Protein AF-A0A1M5SF72-F1 (afdb_monomer)

Structure (mmCIF, N/CA/C/O backbone):
data_AF-A0A1M5SF72-F1
#
_entry.id   AF-A0A1M5SF72-F1
#
loop_
_atom_site.group_PDB
_atom_site.id
_atom_site.type_symbol
_atom_site.label_atom_id
_atom_site.label_alt_id
_atom_site.label_comp_id
_atom_site.label_asym_id
_atom_site.label_entity_id
_atom_site.label_seq_id
_atom_site.pdbx_PDB_ins_code
_atom_site.Cartn_x
_atom_site.Cartn_y
_atom_site.Cartn_z
_atom_site.occupancy
_atom_site.B_iso_or_equiv
_atom_site.auth_seq_id
_atom_site.auth_comp_id
_atom_site.auth_asym_id
_atom_site.auth_atom_id
_atom_site.pdbx_PDB_model_num
ATOM 1 N N . MET A 1 1 ? 47.174 28.081 -40.139 1.00 50.22 1 MET A N 1
ATOM 2 C CA . MET A 1 1 ? 46.535 26.796 -39.757 1.00 50.22 1 MET A CA 1
ATOM 3 C C . MET A 1 1 ? 47.147 26.186 -38.480 1.00 50.22 1 MET A C 1
ATOM 5 O O . MET A 1 1 ? 47.546 25.034 -38.494 1.00 50.22 1 MET A O 1
ATOM 9 N N . LYS A 1 2 ? 47.250 26.930 -37.363 1.00 46.59 2 LYS A N 1
ATOM 10 C CA . LYS A 1 2 ? 47.707 26.381 -36.056 1.00 46.59 2 LYS A CA 1
ATOM 11 C C . LYS A 1 2 ? 46.958 26.955 -34.836 1.00 46.59 2 LYS A C 1
ATOM 13 O O . LYS A 1 2 ? 47.330 26.683 -33.706 1.00 46.59 2 LYS A O 1
ATOM 18 N N . LYS A 1 3 ? 45.899 27.749 -35.053 1.00 46.41 3 LYS A N 1
ATOM 19 C CA . LYS A 1 3 ? 45.113 28.402 -33.983 1.00 46.41 3 LYS A CA 1
ATOM 20 C C . LYS A 1 3 ? 43.663 27.903 -33.884 1.00 46.41 3 LYS A C 1
ATOM 22 O O . LYS A 1 3 ? 42.947 28.290 -32.973 1.00 46.41 3 LYS A O 1
ATOM 27 N N . ILE A 1 4 ? 43.243 27.023 -34.798 1.00 53.66 4 ILE A N 1
ATOM 28 C CA . ILE A 1 4 ? 41.869 26.492 -34.849 1.00 53.66 4 ILE A CA 1
ATOM 29 C C . ILE A 1 4 ? 41.732 25.242 -33.957 1.00 53.66 4 ILE A C 1
ATOM 31 O O . ILE A 1 4 ? 40.676 25.011 -33.378 1.00 53.66 4 ILE A O 1
ATOM 35 N N . SER A 1 5 ? 42.821 24.491 -33.742 1.00 54.59 5 SER A N 1
ATOM 36 C CA . SER A 1 5 ? 42.805 23.276 -32.911 1.00 54.59 5 SER A CA 1
ATOM 37 C C . SER A 1 5 ? 42.527 23.543 -31.426 1.00 54.59 5 SER A C 1
ATOM 39 O O . SER A 1 5 ? 41.985 22.675 -30.749 1.00 54.59 5 SER A O 1
ATOM 41 N N . LEU A 1 6 ? 42.841 24.743 -30.918 1.00 52.62 6 LEU A N 1
ATOM 42 C CA . LEU A 1 6 ? 42.617 25.092 -29.508 1.00 52.62 6 LEU A CA 1
ATOM 43 C C . LEU A 1 6 ? 41.136 25.391 -29.203 1.00 52.62 6 LEU A C 1
ATOM 45 O O . LEU A 1 6 ? 40.661 25.130 -28.103 1.00 52.62 6 LEU A O 1
ATOM 49 N N . VAL A 1 7 ? 40.387 25.896 -30.189 1.00 56.03 7 VAL A N 1
ATOM 50 C CA . VAL A 1 7 ? 38.972 26.275 -30.024 1.00 56.03 7 VAL A CA 1
ATOM 51 C C . VAL A 1 7 ? 38.068 25.039 -30.015 1.00 56.03 7 VAL A C 1
ATOM 53 O O . VAL A 1 7 ? 37.113 24.977 -29.247 1.00 56.03 7 VAL A O 1
ATOM 56 N N . VAL A 1 8 ? 38.403 24.009 -30.799 1.00 56.78 8 VAL A N 1
ATOM 57 C CA . VAL A 1 8 ? 37.638 22.749 -30.841 1.00 56.78 8 VAL A CA 1
ATOM 58 C C . VAL A 1 8 ? 37.793 21.952 -29.539 1.00 56.78 8 VAL A C 1
ATOM 60 O O . VAL A 1 8 ? 36.818 21.382 -29.053 1.00 56.78 8 VAL A O 1
ATOM 63 N N . ALA A 1 9 ? 38.977 21.976 -28.916 1.00 56.59 9 ALA A N 1
ATOM 64 C CA . ALA A 1 9 ? 39.211 21.324 -27.624 1.00 56.59 9 ALA A CA 1
ATOM 65 C C . ALA A 1 9 ? 38.396 21.959 -26.477 1.00 56.59 9 ALA A C 1
ATOM 67 O O . ALA A 1 9 ? 37.961 21.255 -25.566 1.00 56.59 9 ALA A O 1
ATOM 68 N N . LEU A 1 10 ? 38.115 23.267 -26.554 1.00 52.72 10 LEU A N 1
ATOM 69 C CA . LEU A 1 10 ? 37.329 23.984 -25.546 1.00 52.72 10 LEU A CA 1
ATOM 70 C C . LEU A 1 10 ? 35.833 23.615 -25.588 1.00 52.72 10 LEU A C 1
ATOM 72 O O . LEU A 1 10 ? 35.188 23.527 -24.545 1.00 52.72 10 LEU A O 1
ATOM 76 N N . PHE A 1 11 ? 35.279 23.328 -26.772 1.00 53.66 11 PHE A N 1
ATOM 77 C CA . PHE A 1 11 ? 33.871 22.929 -26.914 1.00 53.66 11 PHE A CA 1
ATOM 78 C C . PHE A 1 11 ? 33.596 21.483 -26.472 1.00 53.66 11 PHE A C 1
ATOM 80 O O . PHE A 1 11 ? 32.497 21.188 -26.002 1.00 53.66 11 PHE A O 1
ATOM 87 N N . VAL A 1 12 ? 34.585 20.586 -26.552 1.00 54.41 12 VAL A N 1
ATOM 88 C CA . VAL A 1 12 ? 34.441 19.192 -26.088 1.00 54.41 12 VAL A CA 1
ATOM 89 C C . VAL A 1 12 ? 34.401 19.107 -24.553 1.00 54.41 12 VAL A C 1
ATOM 91 O O . VAL A 1 12 ? 33.684 18.268 -24.008 1.00 54.41 12 VAL A O 1
ATOM 94 N N . ALA A 1 13 ? 35.070 20.020 -23.839 1.00 52.66 13 ALA A N 1
ATOM 95 C CA . ALA A 1 13 ? 35.064 20.056 -22.373 1.00 52.66 13 ALA A CA 1
ATOM 96 C C . ALA A 1 13 ? 33.701 20.465 -21.769 1.00 52.66 13 ALA A C 1
ATOM 98 O O . ALA A 1 13 ? 33.326 19.981 -20.701 1.00 52.66 13 ALA A O 1
ATOM 99 N N . ILE A 1 14 ? 32.918 21.303 -22.460 1.00 52.41 14 ILE A N 1
ATOM 100 C CA . ILE A 1 14 ? 31.625 21.808 -21.953 1.00 52.41 14 ILE A CA 1
ATOM 101 C C . ILE A 1 14 ? 30.500 20.762 -22.113 1.00 52.41 14 ILE A C 1
ATOM 103 O O . ILE A 1 14 ? 29.508 20.786 -21.383 1.00 52.41 14 ILE A O 1
ATOM 107 N N . GLY A 1 15 ? 30.659 19.780 -23.009 1.00 48.19 15 GLY A N 1
ATOM 108 C CA . GLY A 1 15 ? 29.667 18.719 -23.230 1.00 48.19 15 GLY A CA 1
ATOM 109 C C . GLY A 1 15 ? 29.590 17.655 -22.124 1.00 48.19 15 GLY A C 1
ATOM 110 O O . GLY A 1 15 ? 28.577 16.963 -22.016 1.00 48.19 15 GLY A O 1
ATOM 111 N N . ALA A 1 16 ? 30.624 17.526 -21.282 1.00 51.41 16 ALA A N 1
ATOM 112 C CA . ALA A 1 16 ? 30.751 16.425 -20.320 1.00 51.41 16 ALA A CA 1
ATOM 113 C C . ALA A 1 16 ? 29.865 16.559 -19.062 1.00 51.41 16 ALA A C 1
ATOM 115 O O . ALA A 1 16 ? 29.587 15.559 -18.404 1.00 51.41 16 ALA A O 1
ATOM 116 N N . PHE A 1 17 ? 29.353 17.754 -18.747 1.00 51.38 17 PHE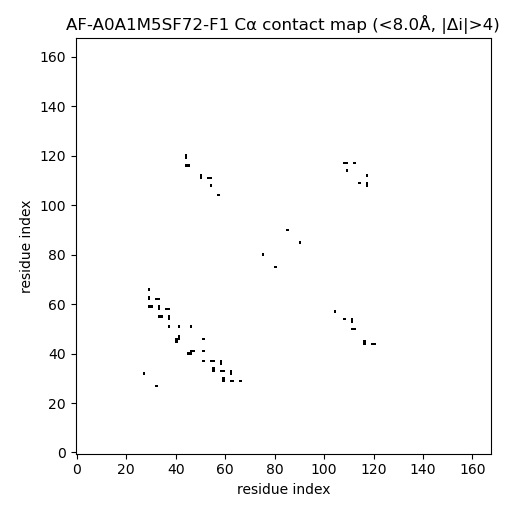 A N 1
ATOM 117 C CA . PHE A 1 17 ? 28.511 17.984 -17.558 1.00 51.38 17 PHE A CA 1
ATOM 118 C C . PHE A 1 17 ? 27.001 18.019 -17.850 1.00 51.38 17 PHE A C 1
ATOM 120 O O . PHE A 1 17 ? 26.194 18.258 -16.953 1.00 51.38 17 PHE A O 1
ATOM 127 N N . ALA A 1 18 ? 26.574 17.733 -19.085 1.00 50.59 18 ALA A N 1
ATOM 128 C CA . ALA A 1 18 ? 25.157 17.778 -19.459 1.00 50.59 18 ALA A CA 1
ATOM 129 C C . ALA A 1 18 ? 24.316 16.600 -18.919 1.00 50.59 18 ALA A C 1
ATOM 131 O O . ALA A 1 18 ? 23.093 16.578 -19.105 1.00 50.59 18 ALA A O 1
ATOM 132 N N . GLN A 1 19 ? 24.919 15.632 -18.216 1.00 54.12 19 GLN A N 1
ATOM 133 C CA . GLN A 1 19 ? 24.166 14.614 -17.488 1.00 54.12 19 GLN A CA 1
ATOM 134 C C . GLN A 1 19 ? 23.541 15.255 -16.242 1.00 54.12 19 GLN A C 1
ATOM 136 O O . GLN A 1 19 ? 24.078 15.161 -15.144 1.00 54.12 19 GLN A O 1
ATOM 141 N N . LYS A 1 20 ? 22.389 15.919 -16.433 1.00 45.91 20 LYS A N 1
ATOM 142 C CA . LYS A 1 20 ? 21.495 16.410 -15.374 1.00 45.91 20 LYS A CA 1
ATOM 143 C C . LYS A 1 20 ? 21.295 15.301 -14.336 1.00 45.91 20 LYS A C 1
ATOM 145 O O . LYS A 1 20 ? 20.433 14.434 -14.498 1.00 45.91 20 LYS A O 1
ATOM 150 N N . GLN A 1 21 ? 22.079 15.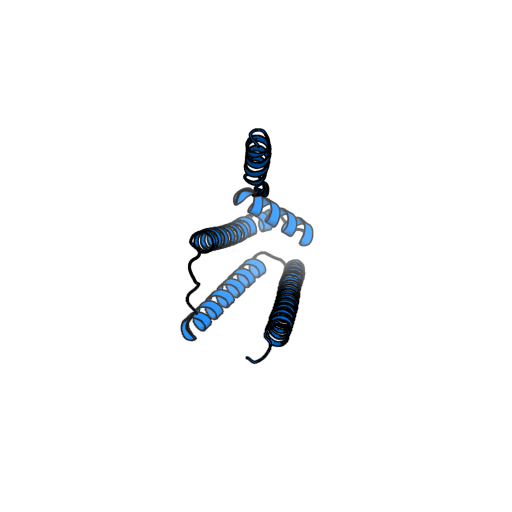328 -13.261 1.00 50.41 21 GLN A N 1
ATOM 151 C CA . GLN A 1 21 ? 21.725 14.645 -12.032 1.00 50.41 21 GLN A CA 1
ATOM 152 C C . GLN A 1 21 ? 20.472 15.356 -11.535 1.00 50.41 21 GLN A C 1
ATOM 154 O O . GLN A 1 21 ? 20.515 16.491 -11.068 1.00 50.41 21 GLN A O 1
ATOM 159 N N . HIS A 1 22 ? 19.315 14.731 -11.744 1.00 51.47 22 HIS A N 1
ATOM 160 C CA . HIS A 1 22 ? 18.107 15.179 -11.075 1.00 51.47 22 HIS A CA 1
ATOM 161 C C . HIS A 1 22 ? 18.400 15.150 -9.571 1.00 51.47 22 HIS A C 1
ATOM 163 O O . HIS A 1 22 ? 18.799 14.083 -9.094 1.00 51.47 22 HIS A O 1
ATOM 169 N N . PRO A 1 23 ? 18.233 16.263 -8.832 1.00 49.31 23 PRO A N 1
ATOM 170 C CA . PRO A 1 23 ? 18.438 16.250 -7.392 1.00 49.31 23 PRO A CA 1
ATOM 171 C C . PRO A 1 23 ? 17.573 15.132 -6.809 1.00 49.31 23 PRO A C 1
ATOM 173 O O . PRO A 1 23 ? 16.362 15.077 -7.060 1.00 49.31 23 PRO A O 1
ATOM 176 N N . GLN A 1 24 ? 18.215 14.190 -6.113 1.00 57.78 24 GLN A N 1
ATOM 177 C CA . GLN A 1 24 ? 17.522 13.171 -5.334 1.00 57.78 24 GLN A CA 1
ATOM 178 C C . GLN A 1 24 ? 16.675 13.936 -4.322 1.00 57.78 24 GLN A C 1
ATOM 180 O O . GLN A 1 24 ? 17.204 14.531 -3.390 1.00 57.78 24 GLN A O 1
ATOM 185 N N . LYS A 1 25 ? 15.362 14.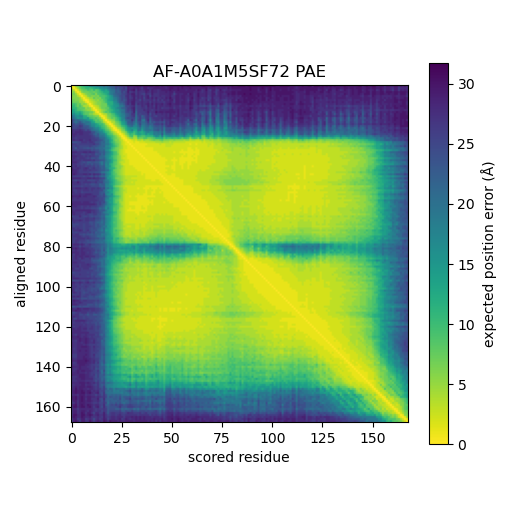007 -4.557 1.00 61.84 25 LYS A N 1
ATOM 186 C CA . LYS A 1 25 ? 14.443 14.579 -3.575 1.00 61.84 25 LYS A CA 1
ATOM 187 C C . LYS A 1 25 ? 14.633 13.801 -2.280 1.00 61.84 25 LYS A C 1
ATOM 189 O O . LYS A 1 25 ? 14.556 12.572 -2.322 1.00 61.84 25 LYS A O 1
ATOM 194 N N . GLU A 1 26 ? 14.852 14.499 -1.171 1.00 68.94 26 GLU A N 1
ATOM 195 C CA . GLU A 1 26 ? 14.899 13.858 0.138 1.00 68.94 26 GLU A CA 1
ATOM 196 C C . GLU A 1 26 ? 13.628 13.031 0.338 1.00 68.94 26 GLU A C 1
ATOM 198 O O . GLU A 1 26 ? 12.499 13.509 0.176 1.00 68.94 26 GLU A O 1
ATOM 203 N N . THR A 1 27 ? 13.813 11.740 0.595 1.00 80.75 27 THR A N 1
ATOM 204 C CA . THR A 1 27 ? 12.708 10.818 0.825 1.00 80.75 27 THR A CA 1
ATOM 205 C C . THR A 1 27 ? 12.510 10.654 2.318 1.00 80.75 27 THR A C 1
ATOM 207 O O . THR A 1 27 ? 13.453 10.299 3.016 1.00 80.75 27 THR A O 1
ATOM 210 N N . PHE A 1 28 ? 11.278 10.836 2.790 1.00 88.12 28 PHE A N 1
ATOM 211 C CA . PHE A 1 28 ? 10.921 10.561 4.182 1.00 88.12 28 PHE A CA 1
ATOM 212 C C . PHE A 1 28 ? 11.296 9.134 4.613 1.00 88.12 28 PHE A C 1
ATOM 214 O O . PHE A 1 28 ? 11.220 8.194 3.806 1.00 88.12 28 PHE A O 1
ATOM 221 N N . THR A 1 29 ? 11.624 8.967 5.897 1.00 92.62 29 THR A N 1
ATOM 222 C CA . THR A 1 29 ? 11.848 7.651 6.515 1.00 92.62 29 THR A CA 1
ATOM 223 C C . THR A 1 29 ? 10.550 6.832 6.557 1.00 92.62 29 THR A C 1
ATOM 225 O O . THR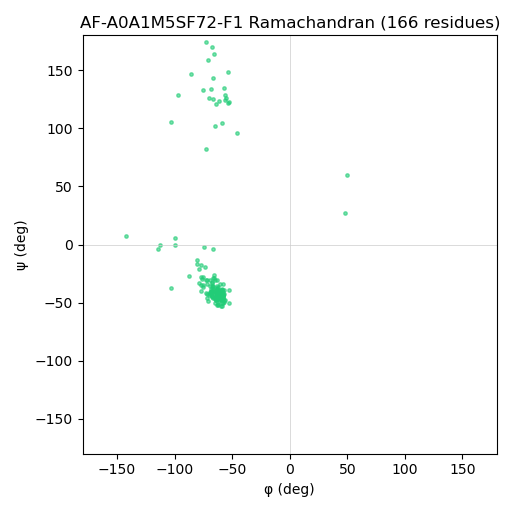 A 1 29 ? 9.449 7.368 6.391 1.00 92.62 29 THR A O 1
ATOM 228 N N . ALA A 1 30 ? 10.651 5.516 6.772 1.00 93.00 30 ALA A N 1
ATOM 229 C CA . ALA A 1 30 ? 9.475 4.649 6.898 1.00 93.00 30 ALA A CA 1
ATOM 230 C C . ALA A 1 30 ? 8.557 5.081 8.058 1.00 93.00 30 ALA A C 1
ATOM 232 O O . ALA A 1 30 ? 7.332 5.098 7.917 1.00 93.00 30 ALA A O 1
ATOM 233 N N . GLU A 1 31 ? 9.139 5.519 9.173 1.00 93.19 31 GLU A N 1
ATOM 234 C CA . GLU A 1 31 ? 8.402 6.034 10.330 1.00 93.19 31 GLU A CA 1
ATOM 235 C C . GLU A 1 31 ? 7.679 7.345 10.010 1.00 93.19 31 GLU A C 1
ATOM 237 O O . GLU A 1 31 ? 6.479 7.464 10.258 1.00 93.19 31 GLU A O 1
ATOM 242 N N . GLN A 1 32 ? 8.357 8.298 9.362 1.00 94.62 32 GLN A N 1
ATOM 243 C CA . GLN A 1 32 ? 7.746 9.561 8.934 1.00 94.62 32 GLN A CA 1
ATOM 244 C C . GLN A 1 32 ? 6.598 9.327 7.943 1.00 94.62 32 GLN A C 1
ATOM 246 O O . GLN A 1 32 ? 5.534 9.941 8.056 1.00 94.62 32 GLN A O 1
ATOM 251 N N . LYS A 1 33 ? 6.772 8.401 6.990 1.00 94.81 33 LYS A N 1
ATOM 252 C CA . LYS A 1 33 ? 5.717 7.996 6.044 1.00 94.81 33 LYS A CA 1
ATOM 253 C C . LYS A 1 33 ? 4.522 7.384 6.768 1.00 94.81 33 LYS A C 1
ATOM 255 O O . LYS A 1 33 ? 3.383 7.736 6.457 1.00 94.81 33 LYS A O 1
ATOM 260 N N . THR A 1 34 ? 4.780 6.511 7.739 1.00 96.56 34 THR A N 1
ATOM 261 C CA . THR A 1 34 ? 3.747 5.888 8.574 1.00 96.56 34 THR A CA 1
ATOM 262 C C . THR A 1 34 ? 2.966 6.949 9.333 1.00 96.56 34 THR A C 1
ATOM 264 O O . THR A 1 34 ? 1.745 7.017 9.210 1.00 96.56 34 THR A O 1
ATOM 267 N N . GLN A 1 35 ? 3.661 7.835 10.048 1.00 96.38 35 GLN A N 1
ATOM 268 C CA . GLN A 1 35 ? 3.039 8.896 10.831 1.00 96.38 35 GLN A CA 1
ATOM 269 C C . GLN A 1 35 ? 2.191 9.819 9.950 1.00 96.38 35 GLN A C 1
ATOM 271 O O . GLN A 1 35 ? 1.053 10.136 10.294 1.00 96.38 35 GLN A O 1
ATOM 276 N N . LEU A 1 36 ? 2.708 10.220 8.787 1.00 97.06 36 LEU A N 1
ATOM 277 C CA . LEU A 1 36 ? 1.993 11.077 7.846 1.00 97.06 36 LEU A CA 1
ATOM 278 C C . LEU A 1 36 ? 0.738 10.395 7.291 1.00 97.06 36 LEU A C 1
ATOM 280 O O . LEU A 1 36 ? -0.310 11.032 7.177 1.00 97.06 36 LEU A O 1
ATOM 284 N N . MET A 1 37 ? 0.818 9.105 6.966 1.00 95.12 37 MET A N 1
ATOM 285 C CA . MET A 1 37 ? -0.327 8.343 6.474 1.00 95.12 37 MET A CA 1
ATOM 286 C C . MET A 1 37 ? -1.394 8.157 7.558 1.00 95.12 37 MET A C 1
ATOM 288 O O . MET A 1 37 ? -2.570 8.393 7.287 1.00 95.12 37 MET A O 1
ATOM 292 N N . VAL A 1 38 ? -0.994 7.819 8.786 1.00 97.25 38 VAL A N 1
ATOM 293 C CA . VAL A 1 38 ? -1.906 7.707 9.933 1.00 97.25 38 VAL A CA 1
ATOM 294 C C . VAL A 1 38 ? -2.573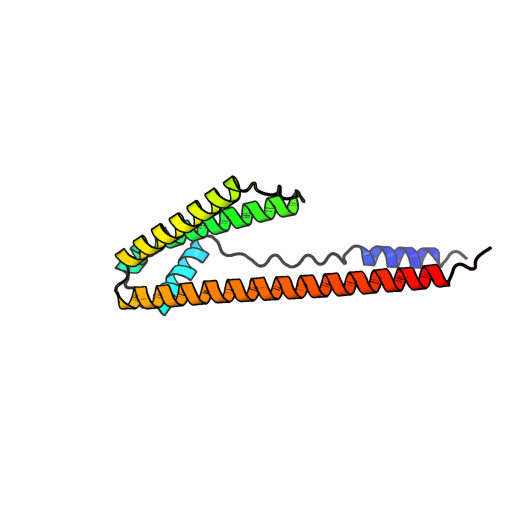 9.049 10.231 1.00 97.25 38 VAL A C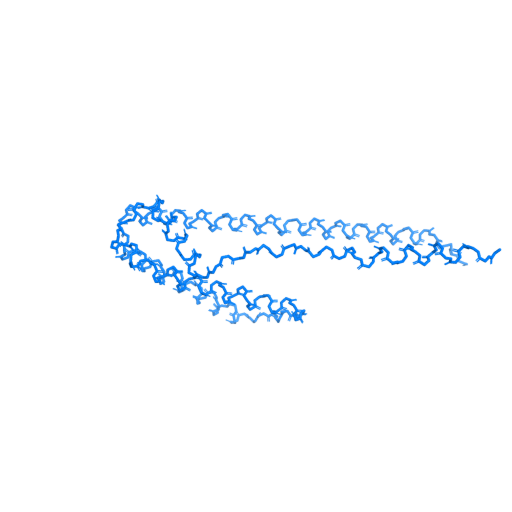 1
ATOM 296 O O . VAL A 1 38 ? -3.786 9.086 10.408 1.00 97.25 38 VAL A O 1
ATOM 299 N N . LYS A 1 39 ? -1.831 10.166 10.211 1.00 97.62 39 LYS A N 1
ATOM 300 C CA . LYS A 1 39 ? -2.406 11.506 10.416 1.00 97.62 39 LYS A CA 1
ATOM 301 C C . LYS A 1 39 ? -3.425 11.878 9.340 1.00 97.62 39 LYS A C 1
ATOM 303 O O . LYS A 1 39 ? -4.484 12.397 9.670 1.00 97.62 39 LYS A O 1
ATOM 308 N N . LYS A 1 40 ? -3.150 11.579 8.067 1.00 96.38 40 LYS A N 1
ATOM 309 C CA . LYS A 1 40 ? -4.122 11.794 6.981 1.00 96.38 40 LYS A CA 1
ATOM 310 C C . LYS A 1 40 ? -5.375 10.941 7.156 1.00 96.38 40 LYS A C 1
ATOM 312 O O . LYS A 1 40 ? -6.475 11.460 7.036 1.00 96.38 40 LYS A O 1
ATOM 317 N N . MET A 1 41 ? -5.216 9.660 7.495 1.00 95.62 41 MET A N 1
ATOM 318 C CA . MET A 1 41 ? -6.356 8.789 7.800 1.00 95.62 41 MET A CA 1
ATOM 319 C C . MET A 1 41 ? -7.150 9.299 9.003 1.00 95.62 41 MET A C 1
ATOM 321 O O . MET A 1 41 ? -8.373 9.252 8.978 1.00 95.62 41 MET A O 1
ATOM 325 N N . SER A 1 42 ? -6.466 9.812 10.027 1.00 96.81 42 SER A N 1
ATOM 326 C CA . SER A 1 42 ? -7.099 10.418 11.196 1.00 96.81 42 SER A CA 1
ATOM 327 C C . SER A 1 42 ? -7.928 11.637 10.830 1.00 96.81 42 SER A C 1
ATOM 329 O O . SER A 1 42 ? -9.010 11.785 11.373 1.00 96.81 42 SER A O 1
ATOM 331 N N . LEU A 1 43 ? -7.437 12.480 9.920 1.00 97.38 43 LEU A N 1
ATOM 332 C CA . LEU A 1 43 ? -8.159 13.659 9.451 1.00 97.38 43 LEU A CA 1
ATOM 333 C C . LEU A 1 43 ? -9.382 13.286 8.603 1.00 97.38 43 LEU A C 1
ATOM 335 O O . LEU A 1 43 ? -10.437 13.881 8.759 1.00 97.38 43 LEU A O 1
ATOM 339 N N . GLU A 1 44 ? -9.247 12.311 7.703 1.00 95.25 44 GLU A N 1
ATOM 340 C CA . GLU A 1 44 ? -10.334 11.937 6.786 1.00 95.25 44 GLU A CA 1
ATOM 341 C C . GLU A 1 44 ? -11.426 11.085 7.448 1.00 95.25 44 GLU A C 1
ATOM 343 O O . GLU A 1 44 ? -12.570 11.105 6.999 1.00 95.25 44 GLU A O 1
ATOM 348 N N . LEU A 1 45 ? -11.083 10.318 8.488 1.00 97.31 45 LEU A N 1
ATOM 349 C CA . LEU A 1 45 ? -12.002 9.386 9.154 1.00 97.31 45 LEU A CA 1
ATOM 350 C C . LEU A 1 45 ? -12.357 9.797 10.588 1.00 97.31 45 LEU A C 1
ATOM 352 O O . LEU A 1 45 ? -13.088 9.063 11.244 1.00 97.31 45 LEU A O 1
ATOM 356 N N . ASP A 1 46 ? -11.813 10.905 11.089 1.00 96.88 46 ASP A N 1
ATOM 357 C CA . ASP A 1 46 ? -11.943 11.337 12.487 1.00 96.88 46 ASP A CA 1
ATOM 358 C C . ASP A 1 46 ? -11.609 10.209 13.488 1.00 96.88 46 ASP A C 1
ATOM 360 O O . ASP A 1 46 ? -12.441 9.699 14.242 1.00 96.88 46 ASP A O 1
ATOM 364 N N . LEU A 1 47 ? -10.374 9.700 13.402 1.00 97.62 47 LEU A N 1
ATOM 365 C CA . LEU A 1 47 ? -9.947 8.549 14.204 1.00 97.62 47 LEU A CA 1
ATOM 366 C C . LEU A 1 47 ? -9.690 8.933 15.665 1.00 97.62 47 LEU A C 1
ATOM 368 O O . LEU A 1 47 ? -8.917 9.839 15.968 1.00 97.62 47 LEU A O 1
ATOM 372 N N . SER A 1 48 ? -10.224 8.136 16.591 1.00 97.81 48 SER A N 1
ATOM 373 C CA . SER A 1 48 ? -9.898 8.256 18.016 1.00 97.81 48 SER A CA 1
ATOM 374 C C . SER A 1 48 ? -8.467 7.792 18.323 1.00 97.81 48 SER A C 1
ATOM 376 O O . SER A 1 48 ? -7.898 6.950 17.625 1.00 97.81 48 SER A O 1
ATOM 378 N N . LYS A 1 49 ? -7.900 8.239 19.454 1.00 97.12 49 LYS A N 1
ATOM 379 C CA . LYS A 1 49 ? -6.564 7.807 19.921 1.00 97.12 49 LYS A CA 1
ATOM 380 C C . LYS A 1 49 ? -6.421 6.277 20.003 1.00 97.12 49 LYS A C 1
ATOM 382 O O . LYS A 1 49 ? -5.386 5.736 19.623 1.00 97.12 49 LYS A O 1
ATOM 387 N N . LYS A 1 50 ? -7.478 5.578 20.443 1.00 97.38 50 LYS A N 1
ATOM 388 C CA . LYS A 1 50 ? -7.521 4.104 20.513 1.00 97.38 50 LYS A CA 1
ATOM 389 C C . LYS A 1 50 ? -7.512 3.446 19.128 1.00 97.38 50 LYS A C 1
ATOM 391 O O . LYS A 1 50 ? -6.989 2.349 18.980 1.00 97.38 50 LYS A O 1
ATOM 396 N N . GLN A 1 51 ? -8.104 4.081 18.118 1.00 97.75 51 GLN A N 1
ATOM 397 C CA . GLN A 1 51 ? -8.070 3.579 16.742 1.00 97.75 51 GLN A CA 1
ATOM 398 C C . GLN A 1 51 ? -6.721 3.862 16.085 1.00 97.75 51 GLN A C 1
ATOM 400 O O . GLN A 1 51 ? -6.175 2.984 15.421 1.00 97.75 51 GLN A O 1
ATOM 405 N N . ILE A 1 52 ? -6.150 5.046 16.325 1.00 97.38 52 ILE A N 1
ATOM 406 C CA . ILE A 1 52 ? -4.818 5.430 15.846 1.00 97.38 52 ILE A CA 1
ATOM 407 C C . ILE A 1 52 ? -3.767 4.418 16.317 1.00 97.38 52 ILE A C 1
ATOM 409 O O . ILE A 1 52 ? -2.994 3.927 15.494 1.00 97.38 52 ILE A O 1
ATOM 413 N N . SER A 1 53 ? -3.766 4.044 17.601 1.00 97.50 53 SER A N 1
ATOM 414 C CA . SER A 1 53 ? -2.801 3.072 18.137 1.00 97.50 53 SER A CA 1
ATOM 415 C C . SER A 1 53 ? -2.914 1.688 17.491 1.00 97.50 53 SER A C 1
ATOM 417 O O . SER A 1 53 ? -1.894 1.058 17.232 1.00 97.50 53 SER A O 1
ATOM 419 N N . LYS A 1 54 ? -4.131 1.236 17.157 1.00 97.56 54 LYS A N 1
ATOM 420 C CA . LYS A 1 54 ? -4.366 -0.040 16.461 1.00 97.56 54 LYS A CA 1
ATOM 421 C C . LYS A 1 54 ? -4.029 0.014 14.965 1.00 97.56 54 LYS A C 1
ATOM 423 O O . LYS A 1 54 ? -3.552 -0.971 14.414 1.00 97.56 54 LYS A O 1
ATOM 428 N N . ILE A 1 55 ? -4.261 1.148 14.301 1.00 96.81 55 ILE A N 1
ATOM 429 C CA . ILE A 1 55 ? -4.024 1.322 12.855 1.00 96.81 55 ILE A CA 1
ATOM 430 C C . ILE A 1 55 ? -2.545 1.547 12.541 1.00 96.81 55 ILE A C 1
ATOM 432 O O . ILE A 1 55 ? -2.066 1.123 11.492 1.00 96.81 55 ILE A O 1
ATOM 436 N N . THR A 1 56 ? -1.810 2.198 13.439 1.00 97.25 56 THR A N 1
ATOM 437 C CA . THR A 1 56 ? -0.396 2.541 13.236 1.00 97.25 56 THR A CA 1
ATOM 438 C C . THR A 1 56 ? 0.479 1.340 12.852 1.00 97.25 56 THR A C 1
ATOM 440 O O . THR A 1 56 ? 1.147 1.442 11.823 1.00 97.25 56 THR A O 1
ATOM 443 N N . PRO A 1 57 ? 0.461 0.193 13.563 1.00 97.44 57 PRO A N 1
ATOM 444 C CA . PRO A 1 57 ? 1.260 -0.971 13.167 1.00 97.44 57 PRO A CA 1
ATOM 445 C C . PRO A 1 57 ? 0.845 -1.546 11.802 1.00 97.44 57 PRO A C 1
ATOM 447 O O . PRO A 1 57 ? 1.708 -1.923 11.013 1.00 97.44 57 PRO A O 1
ATOM 450 N N . ILE A 1 58 ? -0.452 -1.531 11.471 1.00 96.62 58 ILE A N 1
ATOM 451 C CA . ILE A 1 58 ? -0.965 -1.991 10.166 1.00 96.62 58 ILE A CA 1
ATOM 452 C C . ILE A 1 58 ? -0.423 -1.102 9.035 1.00 96.62 58 ILE A C 1
ATOM 454 O O . ILE A 1 58 ? 0.002 -1.579 7.979 1.00 96.62 58 ILE A O 1
ATOM 458 N N . VAL A 1 59 ? -0.417 0.216 9.249 1.00 95.81 59 VAL A N 1
ATOM 459 C CA . VAL A 1 59 ? 0.129 1.176 8.284 1.00 95.81 59 VAL A CA 1
ATOM 460 C C . VAL A 1 59 ? 1.647 1.041 8.181 1.00 95.81 59 VAL A C 1
ATOM 462 O O . VAL A 1 59 ? 2.165 1.077 7.066 1.00 95.81 59 VAL A O 1
ATOM 465 N N . ALA A 1 60 ? 2.348 0.832 9.296 1.00 96.81 60 ALA A N 1
ATOM 466 C CA . ALA A 1 60 ? 3.794 0.626 9.316 1.00 96.81 60 ALA A CA 1
ATOM 467 C C . ALA A 1 60 ? 4.199 -0.597 8.484 1.00 96.81 60 ALA A C 1
ATOM 469 O O . ALA A 1 60 ? 5.067 -0.496 7.617 1.00 96.81 60 ALA A O 1
ATOM 470 N N . GLU A 1 61 ? 3.515 -1.731 8.666 1.00 95.94 61 GLU A N 1
ATOM 471 C CA . GLU A 1 61 ? 3.751 -2.942 7.874 1.00 95.94 61 GLU A CA 1
ATOM 472 C C . GLU A 1 61 ? 3.549 -2.672 6.376 1.00 95.94 61 GLU A C 1
ATOM 474 O O . GLU A 1 61 ? 4.391 -3.019 5.542 1.00 95.94 61 GLU A O 1
ATOM 479 N N . LYS A 1 62 ? 2.459 -1.982 6.022 1.00 93.62 62 LYS A N 1
ATOM 480 C CA . LYS A 1 62 ? 2.162 -1.616 4.635 1.00 93.62 62 LYS A CA 1
ATOM 481 C C . LYS A 1 62 ? 3.234 -0.706 4.031 1.00 93.62 62 LYS A C 1
ATOM 483 O O . LYS A 1 62 ? 3.608 -0.897 2.871 1.00 93.62 62 LYS A O 1
ATOM 488 N N . VAL A 1 63 ? 3.717 0.279 4.789 1.00 94.19 63 VAL A N 1
ATOM 489 C CA . VAL A 1 63 ? 4.799 1.176 4.363 1.00 94.19 63 VAL A CA 1
ATOM 490 C C . VAL A 1 63 ? 6.083 0.382 4.153 1.00 94.19 63 VAL A C 1
ATOM 492 O O . VAL A 1 63 ? 6.670 0.480 3.080 1.00 94.19 63 VAL A O 1
ATOM 495 N N . ASN A 1 64 ? 6.467 -0.475 5.097 1.00 94.50 64 ASN A N 1
ATOM 496 C CA . ASN A 1 64 ? 7.670 -1.302 4.987 1.00 94.50 64 ASN A CA 1
ATOM 497 C C . ASN A 1 64 ? 7.621 -2.228 3.764 1.00 94.50 64 ASN A C 1
ATOM 499 O O . ASN A 1 64 ? 8.573 -2.277 2.985 1.00 94.50 64 ASN A O 1
ATOM 503 N N . LYS A 1 65 ? 6.480 -2.889 3.519 1.00 93.25 65 LYS A N 1
ATOM 504 C CA . LYS A 1 65 ? 6.269 -3.707 2.311 1.00 93.25 65 LYS A CA 1
ATOM 505 C C . LYS A 1 65 ? 6.393 -2.884 1.027 1.00 93.25 65 LYS A C 1
ATOM 507 O O . LYS A 1 65 ? 6.933 -3.365 0.030 1.00 93.25 65 LYS A O 1
ATOM 512 N N . MET A 1 66 ? 5.888 -1.651 1.021 1.00 91.19 66 MET A N 1
ATOM 513 C CA . MET A 1 66 ? 6.007 -0.753 -0.129 1.00 91.19 66 MET A CA 1
ATOM 514 C C . MET A 1 66 ? 7.461 -0.326 -0.363 1.00 91.19 66 MET A C 1
ATOM 516 O O . MET A 1 66 ? 7.921 -0.374 -1.502 1.00 91.19 66 MET A O 1
ATOM 520 N N . GLU A 1 67 ? 8.188 0.053 0.688 1.00 92.00 67 GLU A N 1
ATOM 521 C CA . GLU A 1 67 ? 9.597 0.449 0.596 1.00 92.00 67 GLU A CA 1
ATOM 522 C C . GLU A 1 67 ? 10.478 -0.709 0.121 1.00 92.00 67 GLU A C 1
ATOM 524 O O . GLU A 1 67 ? 11.283 -0.515 -0.789 1.00 92.00 67 GLU A O 1
ATOM 529 N N . ALA A 1 68 ? 10.262 -1.923 0.636 1.00 92.06 68 ALA A N 1
ATOM 530 C CA . ALA A 1 68 ? 10.965 -3.122 0.184 1.00 92.06 68 ALA A CA 1
ATOM 531 C C . ALA A 1 68 ? 10.746 -3.374 -1.316 1.00 92.06 68 ALA A C 1
ATOM 533 O O . ALA A 1 68 ? 11.705 -3.548 -2.068 1.00 92.06 68 ALA A O 1
ATOM 534 N N . LYS A 1 69 ? 9.491 -3.285 -1.784 1.00 90.19 69 LYS A N 1
ATOM 535 C CA . LYS A 1 69 ? 9.165 -3.394 -3.216 1.00 90.19 69 LYS A CA 1
ATOM 536 C C . LYS A 1 69 ? 9.853 -2.292 -4.028 1.00 90.19 69 LYS A C 1
ATOM 538 O O . LYS A 1 69 ? 10.392 -2.565 -5.098 1.00 90.19 69 LYS A O 1
ATOM 543 N N . ILE A 1 70 ? 9.857 -1.045 -3.550 1.00 88.94 70 ILE A N 1
ATOM 544 C CA . ILE A 1 70 ? 10.528 0.075 -4.231 1.00 88.94 70 ILE A CA 1
ATOM 545 C C . ILE A 1 70 ? 12.038 -0.168 -4.330 1.00 88.94 70 ILE A C 1
ATOM 547 O O . ILE A 1 70 ? 12.601 0.040 -5.406 1.00 88.94 70 ILE A O 1
ATOM 551 N N . ALA A 1 71 ? 12.684 -0.608 -3.250 1.00 90.00 71 ALA A N 1
ATOM 552 C CA . ALA A 1 71 ? 14.108 -0.922 -3.225 1.00 90.00 71 ALA A CA 1
ATOM 553 C C . ALA A 1 71 ? 14.444 -2.049 -4.211 1.00 90.00 71 ALA A C 1
ATOM 555 O O . ALA A 1 71 ? 15.304 -1.875 -5.074 1.00 90.00 71 ALA A O 1
ATOM 556 N N . GLU A 1 72 ? 13.681 -3.144 -4.184 1.00 88.75 72 GLU A N 1
ATOM 557 C CA . GLU A 1 72 ? 13.830 -4.258 -5.124 1.00 88.75 72 GLU A CA 1
ATOM 558 C C . GLU A 1 72 ? 13.679 -3.789 -6.584 1.00 88.75 72 GLU A C 1
ATOM 560 O O . GLU A 1 72 ? 14.467 -4.149 -7.464 1.00 88.75 72 GLU A O 1
ATOM 565 N N . PHE A 1 73 ? 12.695 -2.927 -6.862 1.00 85.38 73 PHE A N 1
ATOM 566 C CA . PHE A 1 73 ? 12.502 -2.362 -8.196 1.00 85.38 73 PHE A CA 1
ATOM 567 C C . PHE A 1 73 ? 13.634 -1.427 -8.632 1.00 85.38 73 PHE A C 1
ATOM 569 O O . PHE A 1 73 ? 13.948 -1.413 -9.826 1.00 85.38 73 PHE A O 1
ATOM 576 N N . LYS A 1 74 ? 14.222 -0.645 -7.718 1.00 86.69 74 LYS A N 1
ATOM 577 C CA . LYS A 1 74 ? 15.378 0.219 -8.007 1.00 86.69 74 LYS A CA 1
ATOM 578 C C . LYS A 1 74 ? 16.594 -0.623 -8.385 1.00 86.69 74 LYS A C 1
ATOM 580 O O . LYS A 1 74 ? 17.112 -0.435 -9.483 1.00 86.69 74 LYS A O 1
ATOM 585 N N . VAL A 1 75 ? 16.933 -1.627 -7.574 1.00 86.94 75 VAL A N 1
ATOM 586 C CA . VAL A 1 75 ? 18.057 -2.544 -7.832 1.00 86.94 75 VAL A CA 1
ATOM 587 C C . VAL A 1 75 ? 17.896 -3.244 -9.184 1.00 86.94 75 VAL A C 1
ATOM 589 O O . VAL A 1 75 ? 18.790 -3.197 -10.026 1.00 86.94 75 VAL A O 1
ATOM 592 N N . LYS A 1 76 ? 16.716 -3.819 -9.467 1.00 84.38 76 LYS A N 1
ATOM 593 C CA . LYS A 1 76 ? 16.448 -4.464 -10.769 1.00 84.38 76 LYS A CA 1
ATOM 594 C C . LYS A 1 76 ? 16.557 -3.490 -11.946 1.00 84.38 76 LYS A C 1
ATOM 596 O O . LYS A 1 76 ? 16.958 -3.878 -13.042 1.00 84.38 76 LYS A O 1
ATOM 601 N N . ARG A 1 77 ? 16.176 -2.225 -11.749 1.00 82.25 77 ARG A N 1
ATOM 602 C CA . ARG A 1 77 ? 16.263 -1.191 -12.787 1.00 82.25 77 ARG A CA 1
ATOM 603 C C . ARG A 1 77 ? 17.709 -0.777 -13.056 1.00 82.25 77 ARG A C 1
ATOM 605 O O . ARG A 1 77 ? 18.060 -0.603 -14.220 1.00 82.25 77 ARG A O 1
ATOM 612 N N . GLU A 1 78 ? 18.513 -0.615 -12.012 1.00 84.94 78 GLU A N 1
ATOM 613 C CA . GLU A 1 78 ? 19.935 -0.257 -12.100 1.00 84.94 78 GLU A CA 1
ATOM 614 C C . GLU A 1 78 ? 20.756 -1.380 -12.731 1.00 84.94 78 GLU A C 1
ATOM 616 O O . GLU A 1 78 ? 21.528 -1.128 -13.653 1.00 84.94 78 GLU A O 1
ATOM 621 N N . ALA A 1 79 ? 20.479 -2.630 -12.352 1.00 84.62 79 ALA A N 1
ATOM 622 C CA . ALA A 1 79 ? 21.112 -3.812 -12.930 1.00 84.62 79 ALA A CA 1
ATOM 623 C C . ALA A 1 79 ? 20.741 -4.062 -14.410 1.00 84.62 79 ALA A C 1
ATOM 625 O O . ALA A 1 79 ? 21.238 -5.010 -15.013 1.00 84.62 79 ALA A O 1
ATOM 626 N N . LYS A 1 80 ? 19.845 -3.250 -15.006 1.00 78.56 80 LYS A N 1
ATOM 627 C CA . LYS A 1 80 ? 19.309 -3.402 -16.377 1.00 78.56 80 LYS A CA 1
ATOM 628 C C . LYS A 1 80 ? 18.839 -4.831 -16.690 1.00 78.56 80 LYS A C 1
ATOM 630 O O . LYS A 1 80 ? 18.815 -5.243 -17.852 1.00 78.56 80 LYS A O 1
ATOM 635 N N . THR A 1 81 ? 18.438 -5.588 -15.672 1.00 74.81 81 THR A N 1
ATOM 636 C CA . THR A 1 81 ? 18.043 -6.981 -15.848 1.00 74.81 81 THR A CA 1
ATOM 637 C C . THR A 1 81 ? 16.721 -7.030 -16.605 1.00 74.81 81 THR A C 1
ATOM 639 O O . THR A 1 81 ? 15.730 -6.384 -16.241 1.00 74.81 81 THR A O 1
ATOM 642 N N . LYS A 1 82 ? 16.694 -7.783 -17.713 1.00 70.69 82 LYS A N 1
ATOM 643 C CA . LYS A 1 82 ? 15.438 -8.060 -18.414 1.00 70.69 82 LYS A CA 1
ATOM 644 C C . LYS A 1 82 ? 14.538 -8.816 -17.441 1.00 70.69 82 LYS A C 1
ATOM 646 O O . LYS A 1 82 ? 14.920 -9.856 -16.912 1.00 70.69 82 LYS A O 1
ATOM 651 N N . ARG A 1 83 ? 13.341 -8.285 -17.189 1.00 71.25 83 ARG A N 1
ATOM 652 C CA . ARG A 1 83 ? 12.352 -8.985 -16.366 1.00 71.25 83 ARG A CA 1
ATOM 653 C C . ARG A 1 83 ? 11.963 -10.269 -17.087 1.00 71.25 83 ARG A C 1
ATOM 655 O O . ARG A 1 83 ? 11.473 -10.196 -18.214 1.00 71.25 83 ARG A O 1
ATOM 662 N N . LYS A 1 84 ? 12.176 -11.416 -16.439 1.00 79.62 84 LYS A N 1
ATOM 663 C CA . LYS A 1 84 ? 11.637 -12.695 -16.905 1.00 79.62 84 LYS A CA 1
ATOM 664 C C . LYS A 1 84 ? 10.116 -12.559 -17.008 1.00 79.62 84 LYS A C 1
ATOM 666 O O . LYS A 1 84 ? 9.482 -11.976 -16.125 1.00 79.62 84 LYS A O 1
ATOM 671 N N . ALA A 1 85 ? 9.545 -13.041 -18.108 1.00 83.12 85 ALA A N 1
ATOM 672 C CA . ALA A 1 85 ? 8.101 -13.155 -18.213 1.00 83.12 85 ALA A CA 1
ATOM 673 C C . ALA A 1 85 ? 7.633 -14.204 -17.200 1.00 83.12 85 ALA A C 1
ATOM 675 O O . ALA A 1 85 ? 8.141 -15.323 -17.202 1.00 83.12 85 ALA A O 1
ATOM 676 N N . LEU A 1 86 ? 6.701 -13.820 -16.331 1.00 86.94 86 LEU A N 1
ATOM 677 C CA . LEU A 1 86 ? 6.095 -14.746 -15.379 1.00 86.94 86 LEU A CA 1
ATOM 678 C C . LEU A 1 86 ? 5.263 -15.793 -16.127 1.00 86.94 86 LEU A C 1
ATOM 680 O O . LEU A 1 86 ? 4.593 -15.452 -17.116 1.00 86.94 86 LEU A O 1
ATOM 684 N N . THR A 1 87 ? 5.277 -17.030 -15.637 1.00 93.06 87 THR A N 1
ATOM 685 C CA . THR A 1 87 ? 4.402 -18.108 -16.120 1.00 93.06 87 THR A CA 1
ATOM 686 C C . THR A 1 87 ? 2.935 -17.818 -15.772 1.00 93.06 87 THR A C 1
ATOM 688 O O . THR A 1 87 ? 2.625 -16.864 -15.051 1.00 93.06 87 THR A O 1
ATOM 691 N N . SER A 1 88 ? 2.001 -18.599 -16.325 1.00 93.88 88 SER A N 1
ATOM 692 C CA . SER A 1 88 ? 0.576 -18.464 -15.983 1.00 93.88 88 SER A CA 1
ATOM 693 C C . SER A 1 88 ? 0.337 -18.711 -14.490 1.00 93.88 88 SER A C 1
ATOM 695 O O . SER A 1 88 ? -0.285 -17.884 -13.824 1.00 93.88 88 SER A O 1
ATOM 697 N N . ASP A 1 89 ? 0.919 -19.782 -13.953 1.00 94.81 89 ASP A N 1
ATOM 698 C CA . ASP A 1 89 ? 0.739 -20.181 -12.554 1.00 94.81 89 ASP A CA 1
ATOM 699 C C . ASP A 1 89 ? 1.376 -19.179 -11.590 1.00 94.81 89 ASP A C 1
ATOM 701 O O . ASP A 1 89 ? 0.772 -18.805 -10.587 1.00 94.81 89 ASP A O 1
ATOM 705 N N . GLU A 1 90 ? 2.557 -18.648 -11.925 1.00 93.19 90 GLU A N 1
ATOM 706 C CA . GLU A 1 90 ? 3.187 -17.578 -11.145 1.00 93.19 90 GLU A CA 1
ATOM 707 C C . GLU A 1 90 ? 2.290 -16.332 -11.090 1.00 93.19 90 GLU A C 1
ATOM 709 O O . GLU A 1 90 ? 2.106 -15.742 -10.025 1.00 93.19 90 GLU A O 1
ATOM 714 N N . LYS A 1 91 ? 1.684 -15.935 -12.219 1.00 92.12 91 LYS A N 1
ATOM 715 C CA . LYS A 1 91 ? 0.741 -14.803 -12.253 1.00 92.12 91 LYS A CA 1
ATOM 716 C C . LYS A 1 91 ? -0.508 -15.079 -11.422 1.00 92.12 91 LYS A C 1
ATOM 718 O O . LYS A 1 91 ? -0.960 -14.170 -10.727 1.00 92.12 91 LYS A O 1
ATOM 723 N N . TYR A 1 92 ? -1.056 -16.290 -11.500 1.00 95.75 92 TYR A N 1
ATOM 724 C CA . TYR A 1 92 ? -2.228 -16.694 -10.728 1.00 95.75 92 TYR A CA 1
ATOM 725 C C . TYR A 1 92 ? -1.940 -16.639 -9.224 1.00 95.75 92 TYR A C 1
ATOM 727 O O . TYR A 1 92 ? -2.635 -15.936 -8.492 1.00 95.75 92 TYR A O 1
ATOM 735 N N . ASN A 1 93 ? -0.850 -17.265 -8.778 1.00 96.38 93 ASN A N 1
ATOM 736 C CA . ASN A 1 93 ? -0.455 -17.284 -7.369 1.00 96.38 93 ASN A CA 1
ATOM 737 C C . ASN A 1 93 ? -0.176 -15.873 -6.836 1.00 96.38 93 ASN A C 1
ATOM 739 O O . ASN A 1 93 ? -0.604 -15.522 -5.737 1.00 96.38 93 ASN A O 1
ATOM 743 N N . MET A 1 94 ? 0.473 -15.019 -7.634 1.00 92.50 94 MET A N 1
ATOM 744 C CA . MET A 1 94 ? 0.658 -13.610 -7.278 1.00 92.50 94 MET A CA 1
ATOM 745 C C . MET A 1 94 ? -0.669 -12.848 -7.173 1.00 92.50 94 MET A C 1
ATOM 747 O O . MET A 1 94 ? -0.792 -11.971 -6.317 1.00 92.50 94 MET A O 1
ATOM 751 N N . ALA A 1 95 ? -1.648 -13.138 -8.035 1.00 93.75 95 ALA A N 1
ATOM 752 C CA . ALA A 1 95 ? -2.963 -12.507 -7.980 1.00 93.75 95 ALA A CA 1
ATOM 753 C C . ALA A 1 95 ? -3.739 -12.932 -6.726 1.00 93.75 95 ALA A C 1
ATOM 755 O O . ALA A 1 95 ? -4.285 -12.064 -6.045 1.00 93.75 95 ALA A O 1
ATOM 756 N N . ILE A 1 96 ? -3.729 -14.226 -6.392 1.00 97.12 96 ILE A N 1
ATOM 757 C CA . ILE A 1 96 ? -4.334 -14.756 -5.164 1.00 97.12 96 ILE A CA 1
ATOM 758 C C . ILE A 1 96 ? -3.699 -14.106 -3.934 1.00 97.12 96 ILE A C 1
ATOM 760 O O . ILE A 1 96 ? -4.404 -13.457 -3.168 1.00 97.12 96 ILE A O 1
ATOM 764 N N . ALA A 1 97 ? -2.367 -14.129 -3.821 1.00 95.06 97 ALA A N 1
ATOM 765 C CA . ALA A 1 97 ? -1.670 -13.524 -2.686 1.00 95.06 97 ALA A CA 1
ATOM 766 C C . ALA A 1 97 ? -1.999 -12.028 -2.515 1.00 95.06 97 ALA A C 1
ATOM 768 O O . ALA A 1 97 ? -2.190 -11.542 -1.402 1.00 95.06 97 ALA A O 1
ATOM 769 N N . GLN A 1 98 ? -2.119 -11.276 -3.616 1.00 91.81 98 GLN A N 1
ATOM 770 C CA . GLN A 1 98 ? -2.528 -9.869 -3.559 1.00 91.81 98 GLN A CA 1
ATOM 771 C C . GLN A 1 98 ? -3.978 -9.680 -3.103 1.00 91.81 98 GLN A C 1
ATOM 773 O O . GLN A 1 98 ? -4.281 -8.682 -2.445 1.00 91.81 98 GLN A O 1
ATOM 778 N N . LEU A 1 99 ? -4.886 -10.577 -3.488 1.00 95.75 99 LEU A N 1
ATOM 779 C CA . LEU A 1 99 ? -6.276 -10.539 -3.039 1.00 95.75 99 LEU A CA 1
ATOM 780 C C . LEU A 1 99 ? -6.376 -10.883 -1.552 1.00 95.75 99 LEU A C 1
ATOM 782 O O . LEU A 1 99 ? -7.061 -10.162 -0.827 1.00 95.75 99 LEU A O 1
ATOM 786 N N . ASP A 1 100 ? -5.630 -11.881 -1.086 1.00 96.62 100 ASP A N 1
ATOM 787 C CA . ASP A 1 100 ? -5.584 -12.269 0.325 1.00 96.62 100 ASP A CA 1
ATOM 788 C C . ASP A 1 100 ? -5.038 -11.138 1.202 1.00 96.62 100 ASP A C 1
ATOM 790 O O . ASP A 1 100 ? -5.647 -10.793 2.215 1.00 96.62 100 ASP A O 1
ATOM 794 N N . GLU A 1 101 ? -3.964 -10.460 0.774 1.00 93.62 101 GLU A N 1
ATOM 795 C CA . GLU A 1 101 ? -3.453 -9.266 1.464 1.00 93.62 101 GLU A CA 1
ATOM 796 C C . GLU A 1 101 ? -4.518 -8.159 1.560 1.00 93.62 101 GLU A C 1
ATOM 798 O O . GLU A 1 101 ? -4.664 -7.504 2.597 1.00 93.62 101 GLU A O 1
ATOM 803 N N . LYS A 1 102 ? -5.292 -7.939 0.487 1.00 93.44 102 LYS A N 1
ATOM 804 C CA . LYS A 1 102 ? -6.383 -6.953 0.492 1.00 93.44 102 LYS A CA 1
ATOM 805 C C . LYS A 1 102 ? -7.514 -7.360 1.430 1.00 93.44 102 LYS A C 1
ATOM 807 O O . LYS A 1 102 ? -8.048 -6.493 2.121 1.00 93.44 102 LYS A O 1
ATOM 812 N N . ILE A 1 103 ? -7.883 -8.639 1.452 1.00 95.62 103 ILE A N 1
ATOM 813 C CA . ILE A 1 103 ? -8.923 -9.174 2.337 1.00 95.62 103 ILE A CA 1
ATOM 814 C C . ILE A 1 103 ? -8.486 -9.046 3.798 1.00 95.62 103 ILE A C 1
ATOM 816 O O . ILE A 1 103 ? -9.252 -8.532 4.614 1.00 95.62 103 ILE A O 1
ATOM 820 N N . ALA A 1 104 ? -7.248 -9.425 4.118 1.00 96.12 104 ALA A N 1
ATOM 821 C CA . ALA A 1 104 ? -6.686 -9.307 5.459 1.00 96.12 104 ALA A CA 1
ATOM 822 C C . ALA A 1 104 ? -6.719 -7.853 5.950 1.00 96.12 104 ALA A C 1
ATOM 824 O O . ALA A 1 104 ? -7.289 -7.573 7.007 1.00 96.12 104 ALA A O 1
ATOM 825 N N . LEU A 1 105 ? -6.224 -6.911 5.137 1.00 94.50 105 LEU A N 1
ATOM 826 C CA . LEU A 1 105 ? -6.274 -5.485 5.466 1.00 94.50 105 LEU A CA 1
ATOM 827 C C . LEU A 1 105 ? -7.717 -5.001 5.639 1.00 94.50 105 LEU A C 1
ATOM 829 O O . LEU A 1 105 ? -8.024 -4.264 6.574 1.00 94.50 105 LEU A O 1
ATOM 833 N N . GLN A 1 106 ? -8.622 -5.412 4.750 1.00 95.56 106 GLN A N 1
ATOM 834 C CA . GLN A 1 106 ? -10.031 -5.045 4.834 1.00 95.56 106 GLN A CA 1
ATOM 835 C C . GLN A 1 106 ? -10.661 -5.520 6.152 1.00 95.56 106 GLN A C 1
ATOM 837 O O . GLN A 1 106 ? -11.429 -4.768 6.755 1.00 95.56 106 GLN A O 1
ATOM 842 N N . ASN A 1 107 ? -10.342 -6.735 6.597 1.00 96.94 107 ASN A N 1
ATOM 843 C CA . ASN A 1 107 ? -10.854 -7.307 7.839 1.00 96.94 107 ASN A CA 1
ATOM 844 C C . ASN A 1 107 ? -10.269 -6.606 9.071 1.00 96.94 107 ASN A C 1
ATOM 846 O O . ASN A 1 107 ? -11.024 -6.246 9.973 1.00 96.94 107 ASN A O 1
ATOM 850 N N . GLN A 1 108 ? -8.961 -6.330 9.078 1.00 96.38 108 GLN A N 1
ATOM 851 C CA . GLN A 1 108 ? -8.311 -5.569 10.150 1.00 96.38 108 GLN A CA 1
ATOM 852 C C . GLN A 1 108 ? -8.886 -4.152 10.275 1.00 96.38 108 GLN A C 1
ATOM 854 O O . GLN A 1 108 ? -9.165 -3.681 11.371 1.00 96.38 108 GLN A O 1
ATOM 859 N N . MET A 1 109 ? -9.125 -3.466 9.155 1.00 96.31 109 MET A N 1
ATOM 860 C CA . MET A 1 109 ? -9.728 -2.132 9.192 1.00 96.31 109 MET A CA 1
ATOM 861 C C . MET A 1 109 ? -11.187 -2.185 9.652 1.00 96.31 109 MET A C 1
ATOM 863 O O . MET A 1 1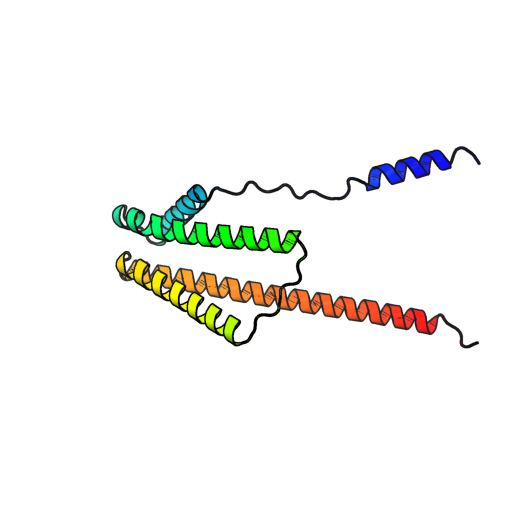09 ? -11.614 -1.326 10.420 1.00 96.31 109 MET A O 1
ATOM 867 N N . LYS A 1 110 ? -11.948 -3.207 9.239 1.00 96.62 110 LYS A N 1
ATOM 868 C CA . LYS A 1 110 ? -13.342 -3.395 9.665 1.00 96.62 110 LYS A CA 1
ATOM 869 C C . LYS A 1 110 ? -13.473 -3.641 11.173 1.00 96.62 110 LYS A C 1
ATOM 871 O O . LYS A 1 110 ? -14.486 -3.258 11.742 1.00 96.62 110 LYS A O 1
ATOM 876 N N . SER A 1 111 ? -12.482 -4.260 11.819 1.00 97.31 111 SER A N 1
ATOM 877 C CA . SER A 1 111 ? -12.515 -4.506 13.270 1.00 97.31 111 SER A CA 1
ATOM 878 C C . SER A 1 111 ? -12.123 -3.288 14.117 1.00 97.31 111 SER A C 1
ATOM 880 O O . SER A 1 111 ? -12.399 -3.266 15.316 1.00 97.31 111 SER A O 1
ATOM 882 N N . ILE A 1 112 ? -11.485 -2.274 13.520 1.00 97.56 112 ILE A N 1
ATOM 883 C CA . ILE A 1 112 ? -11.030 -1.062 14.223 1.00 97.56 112 ILE A CA 1
ATOM 884 C C . ILE A 1 112 ? -11.953 0.133 13.961 1.00 97.56 112 ILE A C 1
ATOM 886 O O . ILE A 1 112 ? -12.175 0.958 14.852 1.00 97.56 112 ILE A O 1
ATOM 890 N N . LEU A 1 113 ? -12.460 0.260 12.737 1.00 97.69 113 LEU A N 1
ATOM 891 C CA . LEU A 1 113 ? -13.308 1.370 12.317 1.00 97.69 113 LEU A CA 1
ATOM 892 C C . LEU A 1 113 ? -14.774 1.104 12.653 1.00 97.69 113 LEU A C 1
ATOM 894 O O . LEU A 1 113 ? -15.248 -0.028 12.564 1.00 97.69 113 LEU A O 1
ATOM 898 N N . ASN A 1 114 ? -15.515 2.164 12.972 1.00 97.81 114 ASN A N 1
ATOM 899 C CA . ASN A 1 114 ? -16.970 2.069 13.033 1.00 97.81 114 ASN A CA 1
ATOM 900 C C . ASN A 1 114 ? -17.573 1.965 11.613 1.00 97.81 114 ASN A C 1
ATOM 902 O O . ASN A 1 114 ? -16.872 2.067 10.601 1.00 97.81 114 ASN A O 1
ATOM 906 N N . LYS A 1 115 ? -18.891 1.756 11.528 1.00 97.38 115 LYS A N 1
ATOM 907 C CA . LYS A 1 115 ? -19.595 1.527 10.256 1.00 97.38 115 LYS A CA 1
ATOM 908 C C . LYS A 1 115 ? -19.419 2.677 9.255 1.00 97.38 115 LYS A C 1
ATOM 910 O O . LYS A 1 115 ? -19.173 2.417 8.077 1.00 97.38 115 LYS A O 1
ATOM 915 N N . GLU A 1 116 ? -19.524 3.919 9.717 1.00 97.12 116 GLU A N 1
ATOM 916 C CA . GLU A 1 116 ? -19.423 5.117 8.876 1.00 97.12 116 GLU A CA 1
ATOM 917 C C . GLU A 1 116 ? -17.987 5.332 8.397 1.00 97.12 116 GLU A C 1
ATOM 919 O O . GLU A 1 116 ? -17.733 5.437 7.197 1.00 97.12 116 GLU A O 1
ATOM 924 N N . GLN A 1 117 ? -17.026 5.267 9.318 1.00 97.75 117 GLN A N 1
ATOM 925 C CA . GLN A 1 117 ? -15.598 5.365 9.019 1.00 97.75 117 GLN A CA 1
ATOM 926 C C . GLN A 1 117 ? -15.157 4.295 8.019 1.00 97.75 117 GLN A C 1
ATOM 928 O O . GLN A 1 117 ? -14.409 4.574 7.083 1.00 97.75 117 GLN A O 1
ATOM 933 N N . TYR A 1 118 ? -15.636 3.061 8.182 1.00 97.88 118 TYR A N 1
ATOM 934 C CA . TYR A 1 118 ? -15.314 1.968 7.275 1.00 97.88 118 TYR A CA 1
ATOM 935 C C . TYR A 1 118 ? -15.896 2.178 5.869 1.00 97.88 118 TYR A C 1
ATOM 937 O O . TYR A 1 118 ? -15.229 1.877 4.874 1.00 97.88 118 TYR A O 1
ATOM 945 N N . ALA A 1 119 ? -17.113 2.720 5.762 1.00 97.50 119 ALA A N 1
ATOM 946 C CA . ALA A 1 119 ? -17.714 3.064 4.476 1.00 97.50 119 ALA A CA 1
ATOM 947 C C . ALA A 1 119 ? -16.904 4.156 3.754 1.00 97.50 119 ALA A C 1
ATOM 949 O O . ALA A 1 119 ? -16.550 3.984 2.581 1.00 97.50 119 ALA A O 1
ATOM 950 N N . THR A 1 120 ? -16.525 5.219 4.471 1.00 96.81 120 THR A N 1
ATOM 951 C CA . THR A 1 120 ? -15.659 6.290 3.954 1.00 96.81 120 THR A CA 1
ATOM 952 C C . THR A 1 120 ? -14.301 5.740 3.524 1.00 96.81 120 THR A C 1
ATOM 954 O O . THR A 1 120 ? -13.866 5.968 2.393 1.00 96.81 120 THR A O 1
ATOM 957 N N . TRP A 1 121 ? -13.672 4.910 4.360 1.00 96.88 121 TRP A N 1
ATOM 958 C CA . TRP A 1 121 ? -12.408 4.244 4.046 1.00 96.88 121 TRP A CA 1
ATOM 959 C C . TRP A 1 121 ? -12.506 3.391 2.771 1.00 96.88 121 TRP A C 1
ATOM 961 O O . TRP A 1 121 ? -11.644 3.491 1.892 1.00 96.88 121 TRP A O 1
ATOM 971 N N . LYS A 1 122 ? -13.584 2.610 2.599 1.00 96.19 122 LYS A N 1
ATOM 972 C CA . LYS A 1 122 ? -13.830 1.845 1.363 1.00 96.19 122 LYS A CA 1
ATOM 973 C C . LYS A 1 122 ? -13.977 2.747 0.142 1.00 96.19 122 LYS A C 1
ATOM 975 O O . LYS A 1 122 ? -13.435 2.432 -0.922 1.00 96.19 122 LYS A O 1
ATOM 980 N N . GLN A 1 123 ? -14.686 3.866 0.271 1.00 96.31 123 GLN A N 1
ATOM 981 C CA . GLN A 1 123 ? -14.861 4.817 -0.824 1.00 96.31 123 GLN A CA 1
ATOM 982 C C . GLN A 1 123 ? -13.531 5.477 -1.215 1.00 96.31 123 GLN A C 1
ATOM 984 O O . GLN A 1 123 ? -13.219 5.555 -2.406 1.00 96.31 123 GLN A O 1
ATOM 989 N N . MET A 1 124 ? -12.728 5.904 -0.237 1.00 94.38 124 MET A N 1
ATOM 990 C CA . MET A 1 124 ? -11.380 6.438 -0.457 1.00 94.38 124 MET A CA 1
ATOM 991 C C . MET A 1 124 ? -10.501 5.423 -1.193 1.00 94.38 124 MET A C 1
ATOM 993 O O . MET A 1 124 ? -9.887 5.751 -2.212 1.00 94.38 124 MET A O 1
ATOM 997 N N . HIS A 1 125 ? -10.498 4.170 -0.732 1.00 91.50 125 HIS A N 1
ATOM 998 C CA . HIS A 1 125 ? -9.754 3.083 -1.363 1.00 91.50 125 HIS A CA 1
ATOM 999 C C . HIS A 1 125 ? -10.188 2.845 -2.814 1.00 91.50 125 HIS A C 1
ATOM 1001 O O . HIS A 1 125 ? -9.339 2.784 -3.706 1.00 91.50 125 HIS A O 1
ATOM 1007 N N . LYS A 1 126 ? -11.498 2.798 -3.083 1.00 94.00 126 LYS A N 1
ATOM 1008 C CA . LYS A 1 126 ? -12.038 2.653 -4.444 1.00 94.00 126 LYS A CA 1
ATOM 1009 C C . LYS A 1 126 ? -11.618 3.813 -5.349 1.00 94.00 126 LYS A C 1
ATOM 1011 O O . LYS A 1 126 ? -11.166 3.577 -6.470 1.00 94.00 126 LYS A O 1
ATOM 1016 N N . LYS A 1 127 ? -11.717 5.059 -4.868 1.00 94.19 127 LYS A N 1
ATOM 1017 C CA . LYS A 1 127 ? -11.279 6.254 -5.612 1.00 94.19 127 LYS A CA 1
ATOM 1018 C C . LYS A 1 127 ? -9.784 6.189 -5.932 1.00 94.19 127 LYS A C 1
ATOM 1020 O O . LYS A 1 127 ? -9.383 6.493 -7.056 1.00 94.19 127 LYS A O 1
ATOM 1025 N N . HIS A 1 128 ? -8.960 5.761 -4.978 1.00 90.25 128 HIS A N 1
ATOM 1026 C CA . HIS A 1 128 ? -7.524 5.595 -5.186 1.00 90.25 128 HIS A CA 1
ATOM 1027 C C . HIS A 1 128 ? -7.216 4.530 -6.255 1.00 90.25 128 HIS A C 1
ATOM 1029 O O . HIS A 1 128 ? -6.417 4.778 -7.160 1.00 90.25 128 HIS A O 1
ATOM 1035 N N . GLU A 1 129 ? -7.886 3.373 -6.217 1.00 90.44 129 GLU A N 1
ATOM 1036 C CA . GLU A 1 129 ? -7.728 2.334 -7.244 1.00 90.44 129 GLU A CA 1
ATOM 1037 C C . GLU A 1 129 ? -8.174 2.809 -8.635 1.00 90.44 129 GLU A C 1
ATOM 1039 O O . GLU A 1 129 ? -7.477 2.568 -9.623 1.00 90.44 129 GLU A O 1
ATOM 1044 N N . GLN A 1 130 ? -9.301 3.520 -8.728 1.00 93.81 130 GLN A N 1
ATOM 1045 C CA . GLN A 1 130 ? -9.793 4.082 -9.990 1.00 93.81 130 GLN A CA 1
ATOM 1046 C C . GLN A 1 130 ? -8.805 5.086 -10.587 1.00 93.81 130 GLN A C 1
ATOM 1048 O O . GLN A 1 130 ? -8.468 4.983 -11.768 1.00 93.81 130 GLN A O 1
ATOM 1053 N N . ARG A 1 131 ? -8.277 6.004 -9.768 1.00 93.38 131 ARG A N 1
ATOM 1054 C CA . ARG A 1 131 ? -7.225 6.940 -10.191 1.00 93.38 131 ARG A CA 1
ATOM 1055 C C . ARG A 1 131 ? -5.991 6.194 -10.698 1.00 93.38 131 ARG A C 1
ATOM 1057 O O . ARG A 1 131 ? -5.459 6.546 -11.748 1.00 93.38 131 ARG A O 1
ATOM 1064 N N . GLY A 1 132 ? -5.576 5.129 -10.011 1.00 90.44 132 GLY A N 1
ATOM 1065 C CA . GLY A 1 132 ? -4.475 4.270 -10.452 1.00 90.44 132 GLY A CA 1
ATOM 1066 C C . GLY A 1 132 ? -4.716 3.647 -11.832 1.00 90.44 132 GLY A C 1
ATOM 1067 O O . GLY A 1 132 ? -3.841 3.709 -12.699 1.00 90.44 132 GLY A O 1
ATOM 1068 N N . LYS A 1 133 ? -5.919 3.111 -12.073 1.00 91.50 133 LYS A N 1
ATOM 1069 C CA . LYS A 1 133 ? -6.316 2.541 -13.374 1.00 91.50 133 LYS A CA 1
ATOM 1070 C C . LYS A 1 133 ? -6.328 3.593 -14.485 1.00 91.50 133 LYS A C 1
ATOM 1072 O O . LYS A 1 133 ? -5.775 3.348 -15.555 1.00 91.50 133 LYS A O 1
ATOM 1077 N N . MET A 1 134 ? -6.893 4.774 -14.223 1.00 92.25 134 MET A N 1
ATOM 1078 C CA . MET A 1 134 ? -6.915 5.882 -15.187 1.00 92.25 134 MET A CA 1
ATOM 1079 C C . MET A 1 134 ? -5.499 6.330 -15.567 1.00 92.25 134 MET A C 1
ATOM 1081 O O . MET A 1 134 ? -5.189 6.468 -16.751 1.00 92.25 134 MET A O 1
ATOM 1085 N N . MET A 1 135 ? -4.611 6.480 -14.581 1.00 90.00 135 MET A N 1
ATOM 1086 C CA . MET A 1 135 ? -3.207 6.830 -14.812 1.00 90.00 135 MET A CA 1
ATOM 1087 C C . MET A 1 135 ? -2.471 5.765 -15.634 1.00 90.00 135 MET A C 1
ATOM 1089 O O . MET A 1 135 ? -1.711 6.098 -16.547 1.00 90.00 135 MET A O 1
ATOM 1093 N N . ALA A 1 136 ? -2.703 4.481 -15.344 1.00 89.81 136 ALA A N 1
ATOM 1094 C CA . ALA A 1 136 ? -2.125 3.382 -16.111 1.00 89.81 136 ALA A CA 1
ATOM 1095 C C . ALA A 1 136 ? -2.603 3.405 -17.570 1.00 89.81 136 ALA A C 1
ATOM 1097 O O . ALA A 1 136 ? -1.778 3.347 -18.482 1.00 89.81 136 ALA A O 1
ATOM 1098 N N . HIS A 1 137 ? -3.908 3.575 -17.792 1.00 88.81 137 HIS A N 1
ATOM 1099 C CA . HIS A 1 137 ? -4.489 3.673 -19.129 1.00 88.81 137 HIS A CA 1
ATOM 1100 C C . HIS A 1 137 ? -3.915 4.860 -19.915 1.00 88.81 137 HIS A C 1
ATOM 1102 O O . HIS A 1 137 ? -3.473 4.702 -21.054 1.00 88.81 137 HIS A O 1
ATOM 1108 N N . HIS A 1 138 ? -3.832 6.036 -19.284 1.00 91.00 138 HIS A N 1
ATOM 1109 C CA . HIS A 1 138 ? -3.240 7.224 -19.897 1.00 91.00 138 HIS A CA 1
ATOM 1110 C C . HIS A 1 138 ? -1.779 6.980 -20.299 1.00 91.00 138 HIS A C 1
ATOM 1112 O O . HIS A 1 138 ? -1.374 7.268 -21.424 1.00 91.00 138 HIS A O 1
ATOM 1118 N N . LYS A 1 139 ? -0.981 6.371 -19.415 1.00 87.25 139 LYS A N 1
ATOM 1119 C CA . LYS A 1 139 ? 0.423 6.047 -19.696 1.00 87.25 139 LYS A CA 1
ATOM 1120 C C . LYS A 1 139 ? 0.576 5.051 -20.847 1.00 87.25 139 LYS A C 1
ATOM 1122 O O . LYS A 1 139 ? 1.506 5.193 -21.641 1.00 87.25 139 LYS A O 1
ATOM 1127 N N . THR A 1 140 ? -0.312 4.064 -20.950 1.00 87.00 140 THR A N 1
ATOM 1128 C CA . T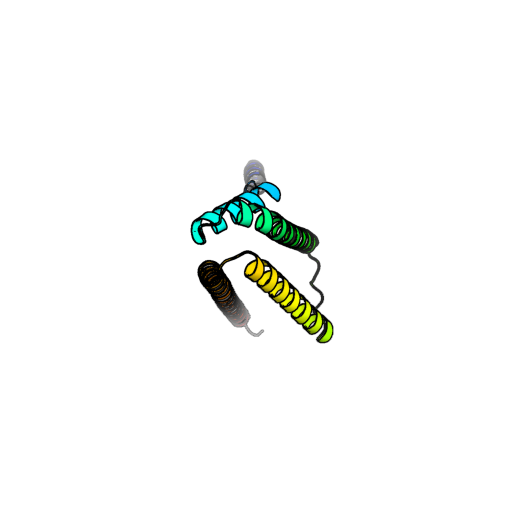HR A 1 140 ? -0.335 3.108 -22.066 1.00 87.00 140 THR A CA 1
ATOM 1129 C C . THR A 1 140 ? -0.666 3.809 -23.382 1.00 87.00 140 THR A C 1
ATOM 1131 O O . THR A 1 140 ? 0.068 3.637 -24.353 1.00 87.00 140 THR A O 1
ATOM 1134 N N . LYS A 1 141 ? -1.690 4.674 -23.401 1.00 88.69 141 LYS A N 1
ATOM 1135 C CA . LYS A 1 141 ? -2.060 5.470 -24.583 1.00 88.69 141 LYS A CA 1
ATOM 1136 C C . LYS A 1 141 ? -0.912 6.368 -25.050 1.00 88.69 141 LYS A C 1
ATOM 1138 O O . LYS A 1 141 ? -0.604 6.411 -26.237 1.00 88.69 141 LYS A O 1
ATOM 1143 N N . GLU A 1 142 ? -0.232 7.040 -24.124 1.00 87.38 142 GLU A N 1
ATOM 1144 C CA . GLU A 1 142 ? 0.914 7.898 -24.445 1.00 87.38 142 GLU A CA 1
ATOM 1145 C C . GLU A 1 142 ? 2.123 7.114 -24.977 1.00 87.38 142 GLU A C 1
ATOM 1147 O O . GLU A 1 142 ? 2.816 7.581 -25.883 1.00 87.38 142 GLU A O 1
ATOM 1152 N N . ARG A 1 143 ? 2.375 5.903 -24.464 1.00 85.19 143 ARG A N 1
ATOM 1153 C CA . ARG A 1 143 ? 3.395 5.005 -25.032 1.00 85.19 143 ARG A CA 1
ATOM 1154 C C . ARG A 1 143 ? 3.035 4.582 -26.451 1.00 85.19 143 ARG A C 1
ATOM 1156 O O . ARG A 1 143 ? 3.862 4.743 -27.340 1.00 85.19 143 ARG A O 1
ATOM 1163 N N . PHE A 1 144 ? 1.794 4.155 -26.671 1.00 86.31 144 PHE A N 1
ATOM 1164 C CA . PHE A 1 144 ? 1.305 3.756 -27.988 1.00 86.31 144 PHE A CA 1
ATOM 1165 C C . PHE A 1 144 ? 1.441 4.883 -29.024 1.00 86.31 144 PHE A C 1
ATOM 1167 O O . PHE A 1 144 ? 2.003 4.669 -30.096 1.00 86.31 144 PHE A O 1
ATOM 1174 N N . LYS A 1 145 ? 1.040 6.116 -28.680 1.00 86.50 145 LYS A N 1
ATOM 1175 C CA . LYS A 1 145 ? 1.239 7.294 -29.546 1.00 86.50 145 LYS A CA 1
ATOM 1176 C C . LYS A 1 145 ? 2.714 7.535 -29.882 1.00 86.50 145 LYS A C 1
ATOM 1178 O O . LYS A 1 145 ? 3.047 7.821 -31.031 1.00 86.50 145 LYS A O 1
ATOM 1183 N N . LYS A 1 146 ? 3.610 7.432 -28.893 1.00 84.94 146 LYS A N 1
ATOM 1184 C CA . LYS A 1 146 ? 5.060 7.586 -29.108 1.00 84.94 146 LYS A CA 1
ATOM 1185 C C . LYS A 1 146 ? 5.617 6.499 -30.022 1.00 84.94 146 LYS A C 1
ATOM 1187 O O . LYS A 1 146 ? 6.457 6.808 -30.864 1.00 84.94 146 LYS A O 1
ATOM 1192 N N . ASP A 1 147 ? 5.150 5.264 -29.879 1.00 83.69 147 ASP A N 1
ATOM 1193 C CA . ASP A 1 147 ? 5.578 4.146 -30.718 1.00 83.69 147 ASP A CA 1
ATOM 1194 C C . ASP A 1 147 ? 5.079 4.305 -32.161 1.00 83.69 147 ASP A C 1
ATOM 1196 O O . ASP A 1 147 ? 5.868 4.127 -33.088 1.00 83.69 147 ASP A O 1
ATOM 1200 N N . ILE A 1 148 ? 3.834 4.757 -32.365 1.00 80.94 148 ILE A N 1
ATOM 1201 C CA . ILE A 1 148 ? 3.309 5.133 -33.690 1.00 80.94 148 ILE A CA 1
ATOM 1202 C C . ILE A 1 148 ? 4.162 6.241 -34.320 1.00 80.94 148 ILE A C 1
ATOM 1204 O O . ILE A 1 148 ? 4.644 6.088 -35.442 1.00 80.94 148 ILE A O 1
ATOM 1208 N N . LYS A 1 149 ? 4.431 7.332 -33.589 1.00 81.19 149 LYS A N 1
ATOM 1209 C CA . LYS A 1 149 ? 5.251 8.447 -34.096 1.00 81.19 149 LYS A CA 1
ATOM 1210 C C . LYS A 1 149 ? 6.663 7.995 -34.491 1.00 81.19 149 LYS A C 1
ATOM 1212 O O . LYS A 1 149 ? 7.192 8.448 -35.504 1.00 81.19 149 LYS A O 1
ATOM 1217 N N . LYS A 1 150 ? 7.274 7.090 -33.717 1.00 78.88 150 LYS A N 1
ATOM 1218 C CA . LYS A 1 150 ? 8.587 6.506 -34.039 1.00 78.88 150 LYS A CA 1
ATOM 1219 C C . LYS A 1 150 ? 8.555 5.650 -35.305 1.00 78.88 150 LYS A C 1
ATOM 1221 O O . LYS A 1 150 ? 9.510 5.722 -36.072 1.00 78.88 150 LYS A O 1
ATOM 1226 N N . ARG A 1 151 ? 7.493 4.864 -35.524 1.00 74.44 151 ARG A N 1
ATOM 1227 C CA . ARG A 1 151 ? 7.318 4.063 -36.749 1.00 74.44 151 ARG A CA 1
ATOM 1228 C C . ARG A 1 151 ? 7.202 4.967 -37.977 1.00 74.44 151 ARG A C 1
ATOM 1230 O O . ARG A 1 151 ? 8.053 4.868 -38.849 1.00 74.44 151 ARG A O 1
ATOM 1237 N N . HIS A 1 152 ? 6.308 5.960 -37.961 1.00 71.75 152 HIS A N 1
ATOM 1238 C CA . HIS A 1 152 ? 6.171 6.912 -39.075 1.00 71.75 152 HIS A CA 1
ATOM 1239 C C . HIS A 1 152 ? 7.463 7.684 -39.386 1.00 71.75 152 HIS A C 1
ATOM 1241 O O . HIS A 1 152 ? 7.801 7.882 -40.549 1.00 71.75 152 HIS A O 1
ATOM 1247 N N . HIS A 1 153 ? 8.228 8.092 -38.367 1.00 71.12 153 HIS A N 1
ATOM 1248 C CA . HIS A 1 153 ? 9.523 8.743 -38.591 1.00 71.12 153 HIS A CA 1
ATOM 1249 C C . HIS A 1 153 ? 10.569 7.783 -39.191 1.00 71.12 153 HIS A C 1
ATOM 1251 O O . HIS A 1 153 ? 11.441 8.208 -39.949 1.00 71.12 153 HIS A O 1
ATOM 1257 N N . LYS A 1 154 ? 10.523 6.490 -38.849 1.00 66.81 154 LYS A N 1
ATOM 1258 C CA . LYS A 1 154 ? 11.422 5.472 -39.411 1.00 66.81 154 LYS A CA 1
ATOM 1259 C C . LYS A 1 154 ? 11.057 5.153 -40.864 1.00 66.81 154 LYS A C 1
ATOM 1261 O O . LYS A 1 154 ? 11.956 5.099 -41.697 1.00 66.81 154 LYS A O 1
ATOM 1266 N N . ASP A 1 155 ? 9.767 5.039 -41.163 1.00 68.06 155 ASP A N 1
ATOM 1267 C CA . ASP A 1 155 ? 9.262 4.748 -42.509 1.00 68.06 155 ASP A CA 1
ATOM 1268 C C . ASP A 1 155 ? 9.488 5.932 -43.460 1.00 68.06 155 ASP A C 1
ATOM 1270 O O . ASP A 1 155 ? 9.976 5.747 -44.571 1.00 68.06 155 ASP A O 1
ATOM 1274 N N . GLY A 1 156 ? 9.280 7.169 -42.991 1.00 62.88 156 GLY A N 1
ATOM 1275 C CA . GLY A 1 156 ? 9.611 8.374 -43.759 1.00 62.88 156 GLY A CA 1
ATOM 1276 C C . GLY A 1 156 ? 11.117 8.560 -43.997 1.00 62.88 156 GLY A C 1
ATOM 1277 O O . GLY A 1 156 ? 11.516 9.129 -45.011 1.00 62.88 156 GLY A O 1
ATOM 1278 N N . ARG A 1 157 ? 11.975 8.061 -43.093 1.00 61.59 157 ARG A N 1
ATOM 1279 C CA . ARG A 1 157 ? 13.435 8.055 -43.291 1.00 61.59 157 ARG A CA 1
ATOM 1280 C C . ARG A 1 157 ? 13.866 6.965 -44.283 1.00 61.59 157 ARG A C 1
ATOM 1282 O O . ARG A 1 157 ? 14.762 7.238 -45.072 1.00 61.59 157 ARG A O 1
ATOM 1289 N N . LYS A 1 158 ? 13.213 5.793 -44.284 1.00 59.12 158 LYS A N 1
ATOM 1290 C CA . LYS A 1 158 ? 13.397 4.743 -45.306 1.00 59.12 158 LYS A CA 1
ATOM 1291 C C . LYS A 1 158 ? 12.984 5.225 -46.699 1.00 59.12 158 LYS A C 1
ATOM 1293 O O . LYS A 1 158 ? 13.819 5.231 -47.586 1.00 59.12 158 LYS A O 1
ATOM 1298 N N . GLN A 1 159 ? 11.774 5.771 -46.855 1.00 54.78 159 GLN A N 1
ATOM 1299 C CA . GLN A 1 159 ? 11.300 6.293 -48.148 1.00 54.78 159 GLN A CA 1
ATOM 1300 C C . GLN A 1 159 ? 12.197 7.389 -48.740 1.00 54.78 159 GLN A C 1
ATOM 1302 O O . GLN A 1 159 ? 12.320 7.492 -49.956 1.00 54.78 159 GLN 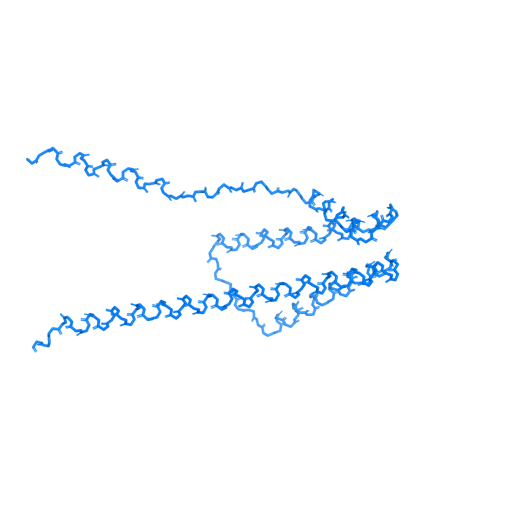A O 1
ATOM 1307 N N . LYS A 1 160 ? 12.815 8.232 -47.901 1.00 57.06 160 LYS A N 1
ATOM 1308 C CA . LYS A 1 160 ? 13.791 9.229 -48.367 1.00 57.06 160 LYS A CA 1
ATOM 1309 C C . LYS A 1 160 ? 15.126 8.611 -48.788 1.00 57.06 160 LYS A C 1
ATOM 1311 O O . LYS A 1 160 ? 15.773 9.171 -49.661 1.00 57.06 160 LYS A O 1
ATOM 1316 N N . PHE A 1 161 ? 15.531 7.503 -48.171 1.00 57.09 161 PHE A N 1
ATOM 1317 C CA . PHE A 1 161 ? 16.732 6.756 -48.549 1.00 57.09 161 PHE A CA 1
ATOM 1318 C C . PHE A 1 161 ? 16.530 6.025 -49.882 1.00 57.09 161 PHE A C 1
ATOM 1320 O O . PHE A 1 161 ? 17.361 6.157 -50.775 1.00 57.09 161 PHE A O 1
ATOM 1327 N N . ASP A 1 162 ? 15.386 5.355 -50.040 1.00 62.34 162 ASP A N 1
ATOM 1328 C CA . ASP A 1 162 ? 15.057 4.573 -51.239 1.00 62.34 162 ASP A CA 1
ATOM 1329 C C . ASP A 1 162 ? 14.869 5.471 -52.482 1.00 62.34 162 ASP A C 1
ATOM 1331 O O . ASP A 1 162 ? 15.180 5.068 -53.592 1.00 62.34 162 ASP A O 1
ATOM 1335 N N . LYS A 1 163 ? 14.428 6.730 -52.314 1.00 61.03 163 LYS A N 1
ATOM 1336 C CA . LYS A 1 163 ? 14.344 7.721 -53.412 1.00 61.03 163 LYS A CA 1
ATOM 1337 C C . LYS A 1 163 ? 15.672 8.405 -53.762 1.00 61.03 163 LYS A C 1
ATOM 1339 O O . LYS A 1 163 ? 15.734 9.105 -54.766 1.00 61.03 163 LYS A O 1
ATOM 1344 N N . ALA A 1 164 ? 16.697 8.280 -52.919 1.00 59.59 164 ALA A N 1
ATOM 1345 C CA . ALA A 1 164 ? 17.994 8.938 -53.105 1.00 59.59 164 ALA A CA 1
ATOM 1346 C C . ALA A 1 164 ? 19.063 8.009 -53.707 1.00 59.59 164 ALA A C 1
ATOM 1348 O O . ALA A 1 164 ? 20.194 8.442 -53.913 1.00 59.59 164 ALA A O 1
ATOM 1349 N N . THR A 1 165 ? 18.722 6.746 -53.974 1.00 53.38 165 THR A N 1
ATOM 1350 C CA . THR A 1 165 ? 19.581 5.788 -54.681 1.00 53.38 165 THR A CA 1
ATOM 1351 C C . THR A 1 165 ? 19.064 5.666 -56.118 1.00 53.38 165 THR A C 1
ATOM 1353 O O . THR A 1 165 ? 17.994 5.094 -56.305 1.00 53.38 165 THR A O 1
ATOM 1356 N N . PRO A 1 166 ? 19.740 6.243 -57.130 1.00 53.56 166 PRO A N 1
ATOM 1357 C CA . PRO A 1 166 ? 19.396 5.964 -58.517 1.00 53.56 166 PRO A CA 1
ATOM 1358 C C . PRO A 1 166 ? 19.772 4.511 -58.826 1.00 53.56 166 PRO A C 1
ATOM 1360 O O . PRO A 1 166 ? 20.855 4.066 -58.440 1.00 53.56 166 PRO A O 1
ATOM 1363 N N . GLU A 1 167 ? 18.867 3.780 -59.479 1.00 56.81 167 GLU A N 1
ATOM 1364 C CA . GLU A 1 167 ? 19.171 2.475 -60.073 1.00 56.81 167 GLU A CA 1
ATOM 1365 C C . GLU A 1 167 ? 20.359 2.645 -61.033 1.00 56.81 167 GLU A C 1
ATOM 1367 O O . GLU A 1 167 ? 20.368 3.565 -61.855 1.00 56.81 167 GLU A O 1
ATOM 1372 N N . ALA A 1 168 ? 21.393 1.828 -60.821 1.00 48.06 168 ALA A N 1
ATOM 1373 C CA . ALA A 1 168 ? 22.623 1.810 -61.607 1.00 48.06 168 ALA A CA 1
ATOM 1374 C C . ALA A 1 168 ? 22.424 1.093 -62.944 1.00 48.06 168 ALA A C 1
ATOM 1376 O O . ALA A 1 168 ? 21.641 0.115 -62.966 1.00 48.06 168 ALA A O 1
#

Mean predicted aligned error: 11.88 Å

Sequence (168 aa):
MKKISLVVALFVAIGAFAQKQHPQKETFTAEQKTQLMVKKMSLELDLSKKQISKITPIVAEKVNKMEAKIAEFKVKREAKTKRKALTSDEKYNMAIAQLDEKIALQNQMKSILNKEQYATWKQMHKKHEQRGKMMAHHKTKERFKKDIKKRHHKDGRKQKFDKATPEA

InterPro domains:
  IPR032612 Protein of unknown function DUF4890 [PF16231] (18-121)

Solvent-accessible surface area (backbone atoms only — not comparable to full-atom values): 9769 Å² total; per-residue (Å²): 145,83,73,64,70,65,59,57,58,57,60,60,65,66,62,73,69,69,73,76,74,71,78,78,70,88,72,77,51,66,66,56,48,29,53,52,51,48,51,51,50,29,68,77,49,69,54,50,74,76,41,48,65,63,45,45,61,59,43,38,52,52,41,51,56,49,50,53,52,50,51,54,52,47,53,44,57,74,68,65,56,78,77,76,82,73,53,73,65,57,50,49,52,53,51,50,54,54,48,51,54,49,50,52,51,51,52,57,47,55,75,62,40,55,75,67,41,39,51,50,51,52,50,53,51,51,52,52,52,50,52,50,51,53,54,51,52,51,53,50,52,54,48,52,53,51,53,52,54,51,49,54,56,50,51,56,52,46,56,56,51,66,73,69,56,78,87,128

Foldseek 3Di:
DPPVVVVVVVVVVVVPPPPPPPPPPDDDDLLRQLVVVLVVLCVQLVADPQLSVLCSVVSSVVSVVVVVVVVVVVVCVVVVDDDDDDDPVRVVVVVVVVVVNVVVSLVSCPVRHDPVSSVSVVVVVVVVVVVVVVVVVVVVVVVVVVVVVVVVVVVVVVVVVVVPDPDD

Radius of gyration: 26.53 Å; Cα contacts (8 Å, |Δi|>4): 39; chains: 1; bounding box: 67×49×82 Å

Organism: NCBI:txid1195760

pLDDT: mean 82.82, std 16.92, range [45.91, 97.88]

Secondary structure (DSSP, 8-state):
--SSHHHHHHHHHHGGG-S-----PPPPPHHHHHHHHHHHHHHHHT--HHHHHHHHHHHHHHHHHHHHHHHHHHHHHHTTPPPPPPPHHHHHHHHHHHHHHHHHHHHHHHHHS-HHHHHHHHHHHHHHHHHHHHHHHHHHHHHHHHHHHHHHHHHHHHHHHHTTS---